Protein AF-A0A1C5JGI3-F1 (afdb_monomer_lite)

Structure (mmCIF, N/CA/C/O backbone):
data_AF-A0A1C5JGI3-F1
#
_entry.id   AF-A0A1C5JGI3-F1
#
loop_
_atom_site.group_PDB
_atom_site.id
_atom_site.type_symbol
_atom_site.label_atom_id
_atom_site.label_alt_id
_atom_site.label_comp_id
_atom_site.label_asym_id
_atom_site.label_entity_id
_atom_site.label_seq_id
_atom_site.pdbx_PDB_ins_code
_atom_site.Cartn_x
_atom_site.Cartn_y
_atom_site.Cartn_z
_atom_site.occupancy
_atom_site.B_iso_or_equiv
_atom_site.auth_seq_id
_atom_site.auth_comp_id
_atom_site.auth_asym_id
_atom_site.auth_atom_id
_atom_site.pdbx_PDB_model_num
ATOM 1 N N . MET A 1 1 ? -14.699 -0.995 5.619 1.00 83.44 1 MET A N 1
ATOM 2 C CA . MET A 1 1 ? -14.899 -1.499 4.239 1.00 83.44 1 MET A CA 1
ATOM 3 C C . MET A 1 1 ? -13.596 -1.233 3.536 1.00 83.44 1 MET A C 1
ATOM 5 O O . MET A 1 1 ? -13.198 -0.077 3.515 1.00 83.44 1 MET A O 1
ATOM 9 N N . ILE A 1 2 ? -12.939 -2.274 3.035 1.00 94.38 2 ILE A N 1
ATOM 10 C CA . ILE A 1 2 ? -11.635 -2.121 2.393 1.00 94.38 2 ILE A CA 1
ATOM 11 C C . ILE A 1 2 ? -11.841 -1.561 0.982 1.00 94.38 2 ILE A C 1
ATOM 13 O O . ILE A 1 2 ? -12.591 -2.129 0.187 1.00 94.38 2 ILE A O 1
ATOM 17 N N . GLU A 1 3 ? -11.186 -0.445 0.684 1.00 96.19 3 GLU A N 1
ATOM 18 C CA . GLU A 1 3 ? -11.075 0.119 -0.659 1.00 96.19 3 GLU A CA 1
ATOM 19 C C . GLU A 1 3 ? -9.851 -0.489 -1.351 1.00 96.19 3 GLU A C 1
ATOM 21 O O . GLU A 1 3 ? -8.796 -0.637 -0.741 1.00 96.19 3 GLU A O 1
ATOM 26 N N . THR A 1 4 ? -9.981 -0.865 -2.624 1.00 97.62 4 THR A N 1
ATOM 27 C CA . THR A 1 4 ? -8.857 -1.374 -3.424 1.00 97.62 4 THR A CA 1
ATOM 28 C C . THR A 1 4 ? -8.612 -0.458 -4.612 1.00 97.62 4 THR A C 1
ATOM 30 O O . THR A 1 4 ? -9.524 -0.212 -5.402 1.00 97.62 4 THR A O 1
ATOM 33 N N . LEU A 1 5 ? -7.377 0.020 -4.745 1.00 97.44 5 LEU A N 1
ATOM 34 C CA . LEU A 1 5 ? -6.912 0.829 -5.866 1.00 97.44 5 LEU A CA 1
ATOM 35 C C . LEU A 1 5 ? -5.904 0.022 -6.681 1.00 97.44 5 LEU A C 1
ATOM 37 O O . LEU A 1 5 ? -4.899 -0.450 -6.151 1.00 97.44 5 LEU A O 1
ATOM 41 N N . THR A 1 6 ? -6.167 -0.127 -7.975 1.00 96.81 6 THR A N 1
ATOM 42 C CA . THR A 1 6 ? -5.283 -0.838 -8.904 1.00 96.81 6 THR A CA 1
ATOM 43 C C . THR A 1 6 ? -4.555 0.166 -9.786 1.00 96.81 6 THR A C 1
ATOM 45 O O . THR A 1 6 ? -5.189 1.013 -10.416 1.00 96.81 6 THR A O 1
ATOM 48 N N . TYR A 1 7 ? -3.233 0.042 -9.834 1.00 94.56 7 TYR A N 1
ATOM 49 C CA . TYR A 1 7 ? -2.340 0.829 -10.681 1.00 94.56 7 TYR A CA 1
ATOM 50 C C . TYR A 1 7 ? -1.750 -0.059 -11.784 1.00 94.56 7 TYR A C 1
ATOM 52 O O . TYR A 1 7 ? -2.229 -1.177 -11.992 1.00 94.56 7 TYR A O 1
ATOM 60 N N . ALA A 1 8 ? -0.750 0.425 -12.528 1.00 91.31 8 ALA A N 1
ATOM 61 C CA . ALA A 1 8 ? -0.197 -0.355 -13.632 1.00 91.31 8 ALA A CA 1
ATOM 62 C C . ALA A 1 8 ? 0.525 -1.615 -13.132 1.00 91.31 8 ALA A C 1
ATOM 64 O O . ALA A 1 8 ? 0.334 -2.693 -13.693 1.00 91.31 8 ALA A O 1
ATOM 65 N N . SER A 1 9 ? 1.321 -1.487 -12.068 1.00 91.69 9 SER A N 1
ATOM 66 C CA . SER A 1 9 ? 2.095 -2.587 -11.486 1.00 91.69 9 SER A CA 1
ATOM 67 C C . SER A 1 9 ? 1.882 -2.758 -9.977 1.00 91.69 9 SER A C 1
ATOM 69 O O . SER A 1 9 ? 2.293 -3.770 -9.412 1.00 91.69 9 SER A O 1
ATOM 71 N N . HIS A 1 10 ? 1.209 -1.808 -9.323 1.00 95.38 10 HIS A N 1
ATOM 72 C CA . HIS A 1 10 ? 0.931 -1.834 -7.885 1.00 95.38 10 HIS A CA 1
ATOM 73 C C . HIS A 1 10 ? -0.555 -2.050 -7.572 1.00 95.38 10 HIS A C 1
ATOM 75 O O . HIS A 1 10 ? -1.446 -1.803 -8.390 1.00 95.38 10 HIS A O 1
ATOM 81 N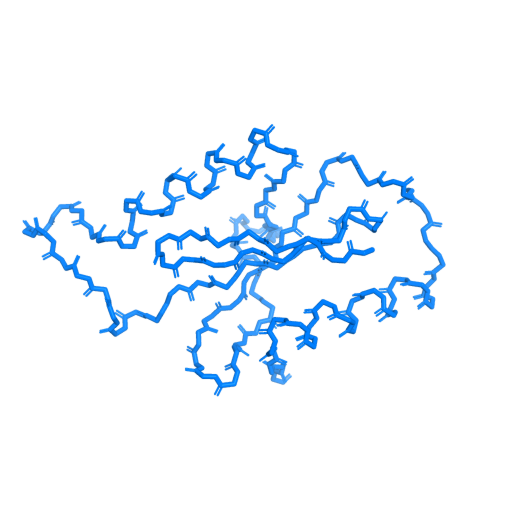 N . THR A 1 11 ? -0.856 -2.487 -6.351 1.00 97.50 11 THR A N 1
ATOM 82 C CA . THR A 1 11 ? -2.234 -2.526 -5.835 1.00 97.50 11 THR A CA 1
ATOM 83 C C . THR A 1 11 ? -2.254 -2.095 -4.378 1.00 97.50 11 THR A C 1
ATOM 85 O O . THR A 1 11 ? -1.530 -2.660 -3.565 1.00 97.50 11 THR A O 1
ATOM 88 N N . ALA A 1 12 ? -3.077 -1.102 -4.049 1.00 98.06 12 ALA A N 1
ATOM 89 C CA . ALA A 1 12 ? -3.264 -0.634 -2.683 1.00 98.06 12 ALA A CA 1
ATOM 90 C C . ALA A 1 12 ? -4.585 -1.157 -2.111 1.00 98.06 12 ALA A C 1
ATOM 92 O O . ALA A 1 12 ? -5.619 -1.089 -2.778 1.00 98.06 12 ALA A O 1
ATOM 93 N N . HIS A 1 13 ? -4.555 -1.627 -0.868 1.00 97.94 13 HIS A N 1
ATOM 94 C CA . HIS A 1 13 ? -5.726 -2.002 -0.082 1.00 97.94 13 HIS A CA 1
ATOM 95 C C . HIS A 1 13 ? -5.782 -1.107 1.147 1.00 97.94 13 HIS A C 1
ATOM 97 O O . HIS A 1 13 ? -4.843 -1.075 1.936 1.00 97.94 13 HIS A O 1
ATOM 103 N N . LEU A 1 14 ? -6.861 -0.351 1.288 1.00 97.44 14 LEU A N 1
ATOM 104 C CA . LEU A 1 14 ? -6.982 0.721 2.263 1.00 97.44 14 LEU A CA 1
ATOM 105 C C . LEU A 1 14 ? -8.165 0.419 3.172 1.00 97.44 14 LEU A C 1
ATOM 107 O O . LEU A 1 14 ? -9.252 0.125 2.674 1.00 97.44 14 LEU A O 1
ATOM 111 N N . ASP A 1 15 ? -7.991 0.535 4.483 1.00 95.56 15 ASP A N 1
ATOM 112 C CA . ASP A 1 15 ? -9.104 0.576 5.423 1.00 95.56 15 ASP A CA 1
ATOM 113 C C . ASP A 1 15 ? -9.266 1.993 5.991 1.00 95.56 15 ASP A C 1
ATOM 115 O O . ASP A 1 15 ? -8.650 2.343 6.999 1.00 95.56 15 ASP A O 1
ATOM 119 N N . PRO A 1 16 ? -10.137 2.832 5.396 1.00 93.62 16 PRO A N 1
ATOM 120 C CA . PRO A 1 16 ? -10.384 4.179 5.903 1.00 93.62 16 PRO A CA 1
ATOM 121 C C . PRO A 1 16 ? -10.927 4.203 7.333 1.00 93.62 16 PRO A C 1
ATOM 123 O O . PRO A 1 16 ? -10.874 5.248 7.981 1.00 93.62 16 PRO A O 1
ATOM 126 N N . MET A 1 17 ? -11.483 3.088 7.828 1.00 91.38 17 MET A N 1
ATOM 127 C CA . MET A 1 17 ? -12.005 3.031 9.188 1.00 91.38 17 MET A CA 1
ATOM 128 C C . MET A 1 17 ? -10.882 3.196 10.201 1.00 91.38 17 MET A C 1
ATOM 130 O O . MET A 1 17 ? -10.942 4.120 11.008 1.00 91.38 17 MET A O 1
ATOM 134 N N . THR A 1 18 ? -9.879 2.324 10.139 1.00 91.81 18 THR A N 1
ATOM 135 C CA . THR A 1 18 ? -8.750 2.313 11.077 1.00 91.81 18 THR A CA 1
ATOM 136 C C . THR A 1 18 ? -7.597 3.211 10.645 1.00 91.81 18 THR A C 1
ATOM 138 O O . THR A 1 18 ? -6.835 3.659 11.494 1.00 91.81 18 THR A O 1
ATOM 141 N N . GLY A 1 19 ? -7.497 3.523 9.349 1.00 93.31 19 GLY A N 1
ATOM 142 C CA . GLY A 1 19 ? -6.356 4.237 8.778 1.00 93.31 19 GLY A CA 1
ATOM 143 C C . GLY A 1 19 ? -5.194 3.321 8.409 1.00 93.31 19 GLY A C 1
ATOM 144 O O . GLY A 1 19 ? -4.165 3.826 7.976 1.00 93.31 19 GLY A O 1
ATOM 145 N N . GLU A 1 20 ? -5.353 2.007 8.542 1.00 95.06 20 GLU A N 1
ATOM 146 C CA . GLU A 1 20 ? -4.369 1.027 8.095 1.00 95.06 20 GLU A CA 1
ATOM 147 C C . GLU A 1 20 ? -4.518 0.755 6.597 1.00 95.06 20 GLU A C 1
ATOM 149 O O . GLU A 1 20 ? -5.619 0.769 6.035 1.00 95.06 20 GLU A O 1
ATOM 154 N N . GLY A 1 21 ? -3.403 0.485 5.931 1.00 97.06 21 GLY A N 1
ATOM 155 C CA . GLY A 1 21 ? -3.408 0.086 4.535 1.00 97.06 21 GLY A CA 1
ATOM 156 C C . GLY A 1 21 ? -2.179 -0.723 4.157 1.00 97.06 21 GLY A C 1
ATOM 157 O O . GLY A 1 21 ? -1.193 -0.794 4.885 1.00 97.06 21 GLY A O 1
ATOM 158 N N . LEU A 1 22 ? -2.252 -1.342 2.987 1.00 98.12 22 LEU A N 1
ATOM 159 C CA . LEU A 1 22 ? -1.201 -2.168 2.414 1.00 98.12 22 LEU A CA 1
ATOM 160 C C . LEU A 1 22 ? -0.978 -1.760 0.963 1.00 98.12 22 LEU A C 1
ATOM 162 O O . LEU A 1 22 ? -1.940 -1.531 0.226 1.00 98.12 22 LEU A O 1
ATOM 166 N N . LEU A 1 23 ? 0.280 -1.725 0.536 1.00 98.25 23 LEU A N 1
ATOM 167 C CA . LEU A 1 23 ? 0.650 -1.585 -0.867 1.00 98.25 23 LEU A CA 1
ATOM 168 C C . LEU A 1 23 ? 1.397 -2.835 -1.320 1.00 98.25 23 LEU A C 1
ATOM 170 O O . LEU A 1 23 ? 2.491 -3.132 -0.843 1.00 98.25 23 LEU A O 1
ATOM 174 N N . VAL A 1 24 ? 0.799 -3.550 -2.266 1.00 97.69 24 VAL A N 1
ATOM 175 C CA . VAL A 1 24 ? 1.431 -4.666 -2.963 1.00 97.69 24 VAL A CA 1
ATOM 176 C C . VAL A 1 24 ? 2.324 -4.096 -4.059 1.00 97.69 24 VAL A C 1
ATOM 178 O O . VAL A 1 24 ? 1.839 -3.446 -4.992 1.00 97.69 24 VAL A O 1
ATOM 181 N N . LEU A 1 25 ? 3.624 -4.344 -3.930 1.00 96.06 25 LEU A N 1
ATOM 182 C CA . LEU A 1 25 ? 4.636 -3.967 -4.908 1.00 96.06 25 LEU A CA 1
ATOM 183 C C . LEU A 1 25 ? 4.668 -4.984 -6.057 1.00 96.06 25 LEU A C 1
ATOM 185 O O . LEU A 1 25 ? 4.316 -6.151 -5.866 1.00 96.06 25 LEU A O 1
ATOM 189 N N . PRO A 1 26 ? 5.098 -4.596 -7.261 1.00 93.62 26 PRO A N 1
ATOM 190 C CA . PRO A 1 26 ? 5.316 -5.558 -8.326 1.00 93.62 26 PRO A CA 1
ATOM 191 C C . PRO A 1 26 ? 6.467 -6.512 -8.001 1.00 93.62 26 PRO A C 1
ATOM 193 O O . PRO A 1 26 ? 7.334 -6.236 -7.168 1.00 93.62 26 PRO A O 1
ATOM 196 N N . ARG A 1 27 ? 6.511 -7.654 -8.694 1.00 89.44 27 ARG A N 1
ATOM 197 C CA . ARG A 1 27 ? 7.670 -8.545 -8.607 1.00 89.44 27 ARG A CA 1
ATOM 198 C C . ARG A 1 27 ? 8.829 -7.911 -9.355 1.00 89.44 27 ARG A C 1
ATOM 200 O O . ARG A 1 27 ? 8.682 -7.547 -10.514 1.00 89.44 27 ARG A O 1
ATOM 207 N N . VAL A 1 28 ? 10.008 -7.886 -8.742 1.00 82.38 28 VAL A N 1
ATOM 208 C CA . VAL A 1 28 ? 11.230 -7.368 -9.386 1.00 82.38 28 VAL A CA 1
ATOM 209 C C . VAL A 1 28 ? 11.518 -8.070 -10.721 1.00 82.38 28 VAL A C 1
ATOM 211 O O . VAL A 1 28 ? 11.985 -7.437 -11.658 1.00 82.38 28 VAL A O 1
ATOM 214 N N . ALA A 1 29 ? 11.194 -9.362 -10.831 1.00 83.38 29 ALA A N 1
ATOM 215 C CA . ALA A 1 29 ? 11.393 -10.143 -12.053 1.00 83.38 29 ALA A CA 1
ATOM 216 C C . ALA A 1 29 ? 10.547 -9.672 -13.252 1.00 83.38 29 ALA A C 1
ATOM 218 O O . ALA A 1 29 ? 10.905 -9.977 -14.387 1.00 83.38 29 ALA A O 1
ATOM 219 N N . ASP A 1 30 ? 9.456 -8.945 -13.000 1.00 84.31 30 ASP A N 1
ATOM 220 C CA . ASP A 1 30 ? 8.545 -8.447 -14.033 1.00 84.31 30 ASP A CA 1
ATOM 221 C C . ASP A 1 30 ? 8.896 -7.009 -14.468 1.00 84.31 30 ASP A C 1
ATOM 223 O O . ASP A 1 30 ? 8.203 -6.437 -15.311 1.00 84.31 30 ASP A O 1
ATOM 227 N N . ASP A 1 31 ? 9.962 -6.413 -13.909 1.00 83.88 31 ASP A N 1
ATOM 228 C CA . ASP A 1 31 ? 10.336 -5.035 -14.226 1.00 83.88 31 ASP A CA 1
ATOM 229 C C . ASP A 1 31 ? 10.908 -4.919 -15.639 1.00 83.88 31 ASP A C 1
ATOM 231 O O . ASP A 1 31 ? 11.755 -5.705 -16.073 1.00 83.88 31 ASP A O 1
ATOM 235 N N . ILE A 1 32 ? 10.454 -3.896 -16.356 1.00 81.75 32 ILE A N 1
ATOM 236 C CA . ILE A 1 32 ? 10.898 -3.600 -17.713 1.00 81.75 32 ILE A CA 1
ATOM 237 C C . ILE A 1 32 ? 11.792 -2.368 -17.652 1.00 81.75 32 ILE A C 1
ATOM 239 O O . ILE A 1 32 ? 11.330 -1.259 -17.377 1.00 81.75 32 ILE A O 1
ATOM 243 N N . ASP A 1 33 ? 13.072 -2.565 -17.958 1.00 81.50 33 ASP A N 1
ATOM 244 C CA . ASP A 1 33 ? 14.038 -1.480 -18.088 1.00 81.50 33 ASP A CA 1
ATOM 245 C C . ASP A 1 33 ? 13.902 -0.796 -19.462 1.00 81.50 33 ASP A C 1
ATOM 247 O O . ASP A 1 33 ? 14.084 -1.419 -20.512 1.00 81.50 33 ASP A O 1
ATOM 251 N N . LEU A 1 34 ? 13.593 0.504 -19.460 1.00 75.62 34 LEU A N 1
ATOM 252 C CA . LEU A 1 34 ? 13.440 1.329 -20.662 1.00 75.62 34 LEU A CA 1
ATOM 253 C C . LEU A 1 34 ? 14.740 2.068 -21.020 1.00 75.62 34 LEU A C 1
ATOM 255 O O . LEU A 1 34 ? 14.730 3.253 -21.353 1.00 75.62 34 LEU A O 1
ATOM 259 N N . GLY A 1 35 ? 15.873 1.365 -20.983 1.00 69.62 35 GLY A N 1
ATOM 260 C CA . GLY A 1 35 ? 17.157 1.889 -21.459 1.00 69.62 35 GLY A CA 1
ATOM 261 C C . GLY A 1 35 ? 18.047 2.512 -20.380 1.00 69.62 35 GLY A C 1
ATOM 262 O O . GLY A 1 35 ? 18.822 3.418 -20.684 1.00 69.62 35 GLY A O 1
ATOM 263 N N . GLY A 1 36 ? 17.968 2.022 -19.142 1.00 65.44 36 GLY A N 1
ATOM 264 C CA . GLY A 1 36 ? 18.973 2.212 -18.095 1.00 65.44 36 GLY A CA 1
ATOM 265 C C . GLY A 1 36 ? 18.808 3.454 -17.218 1.00 65.44 36 GLY A C 1
ATOM 266 O O . GLY A 1 36 ? 19.673 3.707 -16.382 1.00 65.44 36 GLY A O 1
ATOM 267 N N . MET A 1 37 ? 17.741 4.243 -17.395 1.00 67.88 37 MET A N 1
ATOM 268 C CA . MET A 1 37 ? 17.483 5.441 -16.574 1.00 67.88 37 MET A CA 1
ATOM 269 C C . MET A 1 37 ? 16.158 5.406 -15.806 1.00 67.88 37 MET A C 1
ATOM 271 O O . MET A 1 37 ? 16.076 6.018 -14.746 1.00 67.88 37 MET A O 1
ATOM 275 N N . VAL A 1 38 ? 15.130 4.717 -16.312 1.00 77.19 38 VAL A N 1
ATOM 276 C CA . VAL A 1 38 ? 13.812 4.603 -15.666 1.00 77.19 38 VAL A CA 1
ATOM 277 C C . VAL A 1 38 ? 13.222 3.235 -16.002 1.00 77.19 38 VAL A C 1
ATOM 279 O O . VAL A 1 38 ? 13.167 2.862 -17.175 1.00 77.19 38 VAL A O 1
ATOM 282 N N . SER A 1 39 ? 12.775 2.502 -14.984 1.00 86.75 39 SER A N 1
ATOM 283 C CA . SER A 1 39 ? 12.024 1.259 -15.161 1.00 86.75 39 SER A CA 1
ATOM 284 C C . SER A 1 39 ? 10.516 1.508 -15.104 1.00 86.75 39 SER A C 1
ATOM 286 O O . SER A 1 39 ? 10.064 2.543 -14.602 1.00 86.75 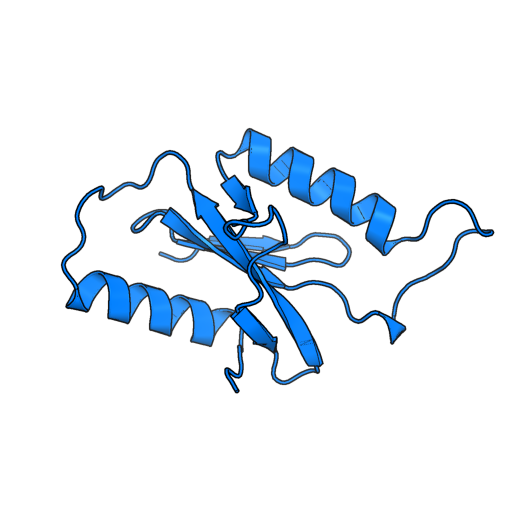39 SER A O 1
ATOM 288 N N . LEU A 1 40 ? 9.722 0.571 -15.628 1.00 85.50 40 LEU A N 1
ATOM 289 C CA . LEU A 1 40 ? 8.260 0.651 -15.556 1.00 85.50 40 LEU A CA 1
ATOM 290 C C . LEU A 1 40 ? 7.786 0.782 -14.104 1.00 85.50 40 LEU A C 1
ATOM 292 O O . LEU A 1 40 ? 6.915 1.605 -13.819 1.00 85.50 40 LEU A O 1
ATOM 296 N N . HIS A 1 41 ? 8.382 0.016 -13.189 1.00 89.19 41 HIS A N 1
ATOM 297 C CA . HIS A 1 41 ? 8.013 0.073 -11.778 1.00 89.19 41 HIS A CA 1
ATOM 298 C C . HIS A 1 41 ? 8.361 1.412 -11.136 1.00 89.19 41 HIS A C 1
ATOM 300 O O . HIS A 1 41 ? 7.554 1.927 -10.369 1.00 89.19 41 HIS A O 1
ATOM 306 N N . ALA A 1 42 ? 9.507 2.009 -11.478 1.00 87.12 42 ALA A N 1
ATOM 307 C CA . ALA A 1 42 ? 9.876 3.329 -10.971 1.00 87.12 42 ALA A CA 1
ATOM 308 C C . ALA A 1 42 ? 8.893 4.417 -11.444 1.00 87.12 42 ALA A C 1
ATOM 310 O O . ALA A 1 42 ? 8.468 5.259 -10.656 1.00 87.12 42 ALA A O 1
ATOM 311 N N . ALA A 1 43 ? 8.477 4.370 -12.713 1.00 87.19 43 ALA A N 1
ATOM 312 C CA . ALA A 1 43 ? 7.501 5.318 -13.246 1.00 87.19 43 ALA A CA 1
ATOM 313 C C . ALA A 1 43 ? 6.105 5.151 -12.613 1.00 87.19 43 ALA A C 1
ATOM 315 O O . ALA A 1 43 ? 5.442 6.147 -12.316 1.00 87.19 43 ALA A O 1
ATOM 316 N N . ASP A 1 44 ? 5.650 3.909 -12.397 1.00 92.69 44 ASP A N 1
ATOM 317 C CA . ASP A 1 44 ? 4.370 3.649 -11.723 1.00 92.69 44 ASP A CA 1
ATOM 318 C C . ASP A 1 44 ? 4.435 4.029 -10.237 1.00 92.69 44 ASP A C 1
ATOM 320 O O . ASP A 1 44 ? 3.474 4.580 -9.711 1.00 92.69 44 ASP A O 1
ATOM 324 N N . TRP A 1 45 ? 5.576 3.825 -9.570 1.00 94.31 45 TRP A N 1
ATOM 325 C CA . TRP A 1 45 ? 5.783 4.211 -8.172 1.00 94.31 45 TRP A CA 1
ATOM 326 C C . TRP A 1 45 ? 5.533 5.704 -7.935 1.00 94.31 45 TRP A C 1
ATOM 328 O O . TRP A 1 45 ? 4.733 6.065 -7.070 1.00 94.31 45 TRP A O 1
ATOM 338 N N . ASP A 1 46 ? 6.140 6.578 -8.743 1.00 93.44 46 ASP A N 1
ATOM 339 C CA . ASP A 1 46 ? 5.943 8.029 -8.624 1.00 93.44 46 ASP A CA 1
ATOM 340 C C . ASP A 1 46 ? 4.462 8.415 -8.771 1.00 93.44 46 ASP A C 1
ATOM 342 O O . ASP A 1 46 ? 3.942 9.277 -8.049 1.00 93.44 46 ASP A O 1
ATOM 346 N N . HIS A 1 47 ? 3.753 7.749 -9.687 1.00 94.25 47 HIS A N 1
ATOM 347 C CA . HIS A 1 47 ? 2.323 7.951 -9.878 1.00 94.25 47 HIS A CA 1
ATOM 348 C C . HIS A 1 47 ? 1.506 7.479 -8.667 1.00 94.25 47 HIS A C 1
ATOM 350 O O . HIS A 1 47 ? 0.667 8.238 -8.169 1.00 94.25 47 HIS A O 1
ATOM 356 N N . VAL A 1 48 ? 1.771 6.263 -8.181 1.00 97.00 48 VAL A N 1
ATOM 357 C CA . VAL A 1 48 ? 1.106 5.631 -7.032 1.00 97.00 48 VAL A CA 1
ATOM 358 C C . VAL A 1 48 ? 1.258 6.494 -5.785 1.00 97.00 48 VAL A C 1
ATOM 360 O O . VAL A 1 48 ? 0.257 6.875 -5.179 1.00 97.00 48 VAL A O 1
ATOM 363 N N . ILE A 1 49 ? 2.488 6.867 -5.424 1.00 96.88 49 ILE A N 1
ATOM 364 C CA . ILE A 1 49 ? 2.761 7.667 -4.224 1.00 96.88 49 ILE A CA 1
ATOM 365 C C . ILE A 1 49 ? 2.143 9.058 -4.340 1.00 96.88 49 ILE A C 1
ATOM 367 O O . ILE A 1 49 ? 1.521 9.548 -3.393 1.00 96.88 49 ILE A O 1
ATOM 371 N N . GLY A 1 50 ? 2.241 9.683 -5.516 1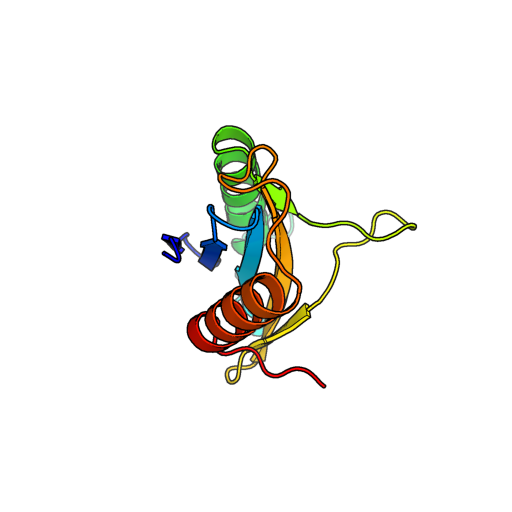.00 97.00 50 GLY A N 1
ATOM 372 C CA . GLY A 1 50 ? 1.596 10.965 -5.770 1.00 97.00 50 GLY A CA 1
ATOM 373 C C . GLY A 1 50 ? 0.073 10.900 -5.619 1.00 97.00 50 GLY A C 1
ATOM 374 O O . GLY A 1 50 ? -0.532 11.831 -5.081 1.00 97.00 50 GLY A O 1
ATOM 375 N N . ASP A 1 51 ? -0.563 9.822 -6.082 1.00 97.62 51 ASP A N 1
ATOM 376 C CA . ASP A 1 51 ? -2.011 9.641 -5.977 1.00 97.62 51 ASP A CA 1
ATOM 377 C C . ASP A 1 51 ? -2.480 9.317 -4.559 1.00 97.62 51 ASP A C 1
ATOM 379 O O . ASP A 1 51 ? -3.383 9.986 -4.050 1.00 97.62 51 ASP A O 1
ATOM 383 N N . LEU A 1 52 ? -1.824 8.368 -3.887 1.00 97.44 52 LEU A N 1
ATOM 384 C CA . LEU A 1 52 ? -2.094 8.034 -2.488 1.00 97.44 52 LEU A CA 1
ATOM 385 C C . LEU A 1 52 ? -1.945 9.268 -1.593 1.00 97.44 52 LEU A C 1
ATOM 387 O O . LEU A 1 52 ? -2.852 9.576 -0.817 1.00 97.44 52 LEU A O 1
ATOM 391 N N . SER A 1 53 ? -0.880 10.053 -1.783 1.00 97.06 53 SER A N 1
ATOM 392 C CA . SER A 1 53 ? -0.658 11.284 -1.020 1.00 97.06 53 SER A CA 1
ATOM 393 C C . SER A 1 53 ? -1.794 12.291 -1.210 1.00 97.06 53 SER A C 1
ATOM 395 O O . SER A 1 53 ? -2.323 12.819 -0.227 1.00 97.06 53 SER A O 1
ATOM 397 N N . ARG A 1 54 ? -2.270 12.511 -2.446 1.00 96.88 54 ARG A N 1
ATOM 398 C CA . ARG A 1 54 ? -3.448 13.370 -2.697 1.00 96.88 54 ARG A CA 1
ATOM 399 C C . ARG A 1 54 ? -4.716 12.854 -2.015 1.00 96.88 54 ARG A C 1
ATOM 401 O O . ARG A 1 54 ? -5.552 13.662 -1.620 1.00 96.88 54 ARG A O 1
ATOM 40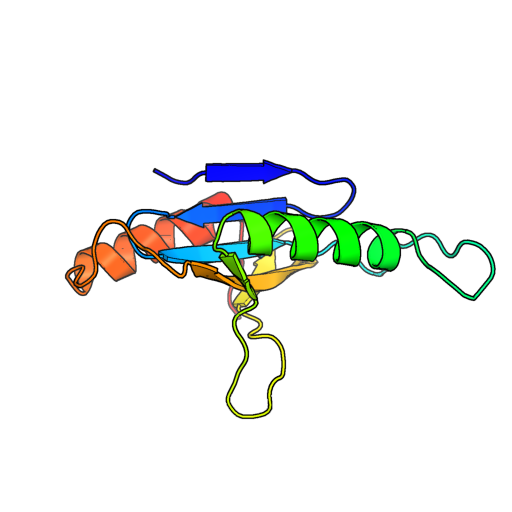8 N N . ARG A 1 55 ? -4.844 11.537 -1.850 1.00 96.06 55 ARG A N 1
ATOM 409 C CA . ARG A 1 55 ? -5.962 10.873 -1.158 1.00 96.06 55 ARG A CA 1
ATOM 410 C C . ARG A 1 55 ? -5.799 10.806 0.361 1.00 96.06 55 ARG A C 1
ATOM 412 O O . ARG A 1 55 ? -6.693 10.310 1.035 1.00 96.06 55 ARG A O 1
ATOM 419 N N . GLY A 1 56 ? -4.692 11.306 0.910 1.00 96.94 56 GLY A N 1
ATOM 420 C CA . GLY A 1 56 ? -4.460 11.301 2.354 1.00 96.94 56 GLY A CA 1
ATOM 421 C C . GLY A 1 56 ? -3.717 10.078 2.886 1.00 96.94 56 GLY A C 1
ATOM 422 O O . GLY A 1 56 ? -3.664 9.928 4.102 1.00 96.94 56 GLY A O 1
ATOM 423 N N . TRP A 1 57 ? -3.133 9.260 2.015 1.00 97.81 57 TRP A N 1
ATOM 424 C CA . TRP A 1 57 ? -2.401 8.039 2.348 1.00 97.81 57 TRP A CA 1
ATOM 425 C C . TRP A 1 57 ? -0.919 8.179 2.031 1.00 97.81 57 TRP A C 1
ATOM 427 O O . TRP A 1 57 ? -0.542 8.888 1.100 1.00 97.81 57 TRP A O 1
ATOM 437 N N . GLN A 1 58 ? -0.074 7.491 2.783 1.00 97.00 58 GLN A N 1
ATOM 438 C CA . GLN A 1 58 ? 1.363 7.479 2.536 1.00 97.00 58 GLN A CA 1
ATOM 439 C C . GLN A 1 58 ? 1.994 6.181 3.043 1.00 97.00 58 GLN A C 1
ATOM 441 O O . GLN A 1 58 ? 1.386 5.517 3.887 1.00 97.00 58 GLN A O 1
ATOM 446 N N . PRO A 1 59 ? 3.180 5.807 2.535 1.00 97.56 59 PRO A N 1
ATOM 447 C CA . PRO A 1 59 ? 3.922 4.682 3.076 1.00 97.56 59 PRO A CA 1
ATOM 448 C C . PRO A 1 59 ? 4.241 4.874 4.553 1.00 97.56 59 PRO A C 1
ATOM 450 O O . PRO A 1 59 ? 4.525 5.987 5.002 1.00 97.56 59 PRO A O 1
ATOM 453 N N . SER A 1 60 ? 4.163 3.775 5.292 1.00 96.62 60 SER A N 1
ATOM 454 C CA . SER A 1 60 ? 4.673 3.705 6.653 1.00 96.62 60 SER A CA 1
ATOM 455 C C . SER A 1 60 ? 6.187 3.556 6.600 1.00 96.62 60 SER A C 1
ATOM 457 O O . SER A 1 60 ? 6.703 2.729 5.847 1.00 96.62 60 SER A O 1
ATOM 459 N N . GLU A 1 61 ? 6.872 4.349 7.410 1.00 96.44 61 GLU A N 1
ATOM 460 C CA . GLU A 1 61 ? 8.324 4.338 7.564 1.00 96.44 61 GLU A CA 1
ATOM 461 C C . GLU A 1 61 ? 8.661 3.905 8.997 1.00 96.44 61 GLU A C 1
ATOM 463 O O . GLU A 1 61 ? 7.896 4.190 9.926 1.00 96.44 61 GLU A O 1
ATOM 468 N N . ASP A 1 62 ? 9.753 3.166 9.168 1.00 94.75 62 ASP A N 1
ATOM 469 C CA . ASP A 1 62 ? 10.303 2.843 10.481 1.00 94.75 62 ASP A CA 1
ATOM 470 C C . ASP A 1 62 ? 11.139 4.007 11.047 1.00 94.75 62 ASP A C 1
ATOM 472 O O . ASP A 1 62 ? 11.171 5.111 10.496 1.00 94.75 62 ASP A O 1
ATOM 476 N N . ASP A 1 63 ? 11.800 3.781 12.184 1.00 95.12 63 ASP A N 1
ATOM 477 C CA . ASP A 1 63 ? 12.589 4.815 12.864 1.00 95.12 63 ASP A CA 1
ATOM 478 C C . ASP A 1 63 ? 13.817 5.281 12.052 1.00 95.12 63 ASP A C 1
ATOM 480 O O . ASP A 1 63 ? 14.335 6.373 12.308 1.00 95.12 63 ASP A O 1
ATOM 484 N N . ASP A 1 64 ? 14.268 4.486 11.076 1.00 94.75 64 ASP A N 1
ATOM 485 C CA . ASP A 1 64 ? 15.388 4.803 10.185 1.00 94.75 64 ASP A CA 1
ATOM 486 C C . ASP A 1 64 ? 14.920 5.478 8.877 1.00 94.75 64 ASP A C 1
ATOM 488 O O . ASP A 1 64 ? 15.740 5.989 8.107 1.00 94.75 64 ASP A O 1
ATOM 492 N N . GLY A 1 65 ? 13.603 5.561 8.658 1.00 93.00 65 GLY A N 1
ATOM 493 C CA . GLY A 1 65 ? 12.995 6.107 7.444 1.00 93.00 65 GLY A CA 1
ATOM 494 C C . GLY A 1 65 ? 12.853 5.080 6.319 1.00 93.00 65 GLY A C 1
ATOM 495 O O . GLY A 1 65 ? 12.504 5.453 5.196 1.00 93.00 65 GLY A O 1
ATOM 496 N N . ASP A 1 66 ? 13.124 3.804 6.597 1.00 95.12 66 ASP A N 1
ATOM 497 C CA . ASP A 1 66 ? 12.922 2.724 5.642 1.00 95.12 66 ASP A CA 1
ATOM 498 C C . ASP A 1 66 ? 11.448 2.308 5.616 1.00 95.12 66 ASP A C 1
ATOM 500 O O . ASP A 1 66 ? 10.712 2.413 6.598 1.00 95.12 66 ASP A O 1
ATOM 504 N N . LEU A 1 67 ? 10.986 1.832 4.459 1.00 96.31 67 LEU A N 1
ATOM 505 C CA . LEU A 1 67 ? 9.599 1.406 4.297 1.00 96.31 67 LEU A CA 1
ATOM 506 C C . LEU A 1 67 ? 9.297 0.196 5.184 1.00 96.31 67 LEU A C 1
ATOM 508 O O . LEU A 1 67 ? 9.993 -0.817 5.137 1.00 96.31 67 LEU A O 1
ATOM 512 N N . VAL A 1 68 ? 8.191 0.254 5.924 1.00 96.50 68 VAL A N 1
ATOM 513 C CA . VAL A 1 68 ? 7.763 -0.858 6.776 1.00 96.50 68 VAL A CA 1
ATOM 514 C C . VAL A 1 68 ? 7.279 -2.015 5.904 1.00 96.50 68 VAL A C 1
ATOM 516 O O . VAL A 1 68 ? 6.194 -1.970 5.315 1.00 96.50 68 VAL A O 1
ATOM 519 N N . HIS A 1 69 ? 8.072 -3.083 5.850 1.00 95.69 69 HIS A N 1
ATOM 520 C CA . HIS A 1 69 ? 7.721 -4.328 5.175 1.00 95.69 69 HIS A CA 1
ATOM 521 C C . HIS A 1 69 ? 6.791 -5.182 6.044 1.00 95.69 69 HIS A C 1
ATOM 523 O O . HIS A 1 69 ? 7.118 -5.530 7.174 1.00 95.69 69 HIS A O 1
ATOM 529 N N . ILE A 1 70 ? 5.633 -5.549 5.493 1.00 96.06 70 ILE A N 1
ATOM 530 C CA . ILE A 1 70 ? 4.606 -6.338 6.195 1.00 96.06 70 ILE A CA 1
ATOM 531 C C . ILE A 1 70 ? 4.736 -7.830 5.888 1.00 96.06 70 ILE A C 1
ATOM 533 O O . ILE A 1 70 ? 4.398 -8.677 6.713 1.00 96.06 70 ILE A O 1
ATOM 537 N N . GLY A 1 71 ? 5.222 -8.160 4.694 1.00 94.88 71 GLY A N 1
ATOM 538 C CA . GLY A 1 71 ? 5.427 -9.536 4.269 1.00 94.88 71 GLY A CA 1
ATOM 539 C C . GLY A 1 71 ? 5.443 -9.662 2.756 1.00 94.88 71 GLY A C 1
ATOM 540 O O . GLY A 1 71 ? 5.786 -8.727 2.026 1.00 94.88 71 GLY A O 1
ATOM 541 N N . THR A 1 72 ? 5.045 -10.836 2.280 1.00 96.25 72 THR A N 1
ATOM 542 C CA . THR A 1 72 ? 4.925 -11.127 0.852 1.00 96.25 72 THR A CA 1
ATOM 543 C C . THR A 1 72 ? 3.566 -11.731 0.558 1.00 96.25 72 THR A C 1
ATOM 545 O O . THR A 1 72 ? 2.970 -12.402 1.389 1.00 96.25 72 THR A O 1
ATOM 548 N N . THR A 1 73 ? 3.036 -11.485 -0.626 1.00 94.69 73 THR A N 1
ATOM 549 C CA . THR A 1 73 ? 1.846 -12.193 -1.108 1.00 94.69 73 THR A CA 1
ATOM 550 C C . THR A 1 73 ? 2.165 -13.666 -1.385 1.00 94.69 73 THR A C 1
ATOM 552 O O . THR A 1 73 ? 3.318 -14.023 -1.633 1.00 94.69 73 THR A O 1
ATOM 555 N N . ALA A 1 74 ? 1.141 -14.524 -1.440 1.00 89.25 74 ALA A N 1
ATOM 556 C CA . ALA A 1 74 ? 1.293 -15.939 -1.816 1.00 89.25 74 ALA A CA 1
ATOM 557 C C . ALA A 1 74 ? 1.974 -16.147 -3.184 1.00 89.25 74 ALA A C 1
ATOM 559 O O . ALA A 1 74 ? 2.531 -17.209 -3.462 1.00 89.25 74 ALA A O 1
ATOM 560 N N . ASP A 1 75 ? 1.917 -15.132 -4.043 1.00 89.94 75 ASP A N 1
ATOM 561 C CA . ASP A 1 75 ? 2.511 -15.135 -5.366 1.00 89.94 75 ASP A CA 1
ATOM 562 C C . ASP A 1 75 ? 3.899 -14.454 -5.401 1.00 89.94 75 ASP A C 1
ATOM 564 O O . ASP A 1 75 ? 4.490 -14.305 -6.463 1.00 89.94 75 ASP A O 1
ATOM 568 N N . GLY A 1 76 ? 4.465 -14.083 -4.249 1.00 91.56 76 GLY A N 1
ATOM 569 C CA . GLY A 1 76 ? 5.848 -13.611 -4.114 1.00 91.56 76 GLY A CA 1
ATOM 570 C C . GLY A 1 76 ? 6.055 -12.113 -4.348 1.00 91.56 76 GLY A C 1
ATOM 571 O O . GLY A 1 76 ? 7.191 -11.668 -4.499 1.00 91.56 76 GLY A O 1
ATOM 572 N N . ARG A 1 77 ? 4.982 -11.318 -4.396 1.00 95.12 77 ARG A N 1
ATOM 573 C CA . ARG A 1 77 ? 5.064 -9.848 -4.427 1.00 95.12 77 ARG A CA 1
ATOM 574 C C . ARG A 1 77 ? 5.308 -9.277 -3.026 1.00 95.12 77 ARG A C 1
ATOM 576 O O . ARG A 1 77 ? 4.558 -9.661 -2.125 1.00 95.12 77 ARG A O 1
ATOM 583 N N . PRO A 1 78 ? 6.285 -8.375 -2.823 1.00 95.56 78 PRO A N 1
ATOM 584 C CA . PRO A 1 78 ? 6.484 -7.700 -1.542 1.00 95.56 78 PRO A CA 1
ATOM 585 C C . PRO A 1 78 ? 5.290 -6.818 -1.170 1.00 95.56 78 PRO A C 1
ATOM 587 O O . PRO A 1 78 ? 4.630 -6.258 -2.047 1.00 95.56 78 PRO A O 1
ATOM 590 N N . VAL A 1 79 ? 5.038 -6.664 0.128 1.00 97.44 79 VAL A N 1
ATOM 591 C CA . VAL A 1 79 ? 3.970 -5.806 0.651 1.00 97.44 79 VAL A CA 1
ATOM 592 C C . VAL A 1 79 ? 4.530 -4.865 1.706 1.00 97.44 79 VAL A C 1
ATOM 594 O O . VAL A 1 79 ? 5.188 -5.310 2.649 1.00 97.44 79 VAL A O 1
ATOM 597 N N . ILE A 1 80 ? 4.246 -3.573 1.552 1.00 97.62 80 ILE A N 1
ATOM 598 C CA . ILE A 1 80 ? 4.599 -2.535 2.527 1.00 97.62 80 ILE A CA 1
ATOM 599 C C . ILE A 1 80 ? 3.349 -1.973 3.206 1.00 97.62 80 ILE A C 1
ATOM 601 O O . ILE A 1 80 ? 2.243 -2.050 2.662 1.00 97.62 80 ILE A O 1
ATOM 605 N N . GLY A 1 81 ? 3.538 -1.395 4.389 1.00 97.50 81 GLY A N 1
ATOM 606 C CA . GLY A 1 81 ? 2.491 -0.706 5.131 1.00 97.50 81 GLY A CA 1
ATOM 607 C C . GLY A 1 81 ? 2.179 0.668 4.542 1.00 97.50 81 GLY A C 1
ATOM 608 O O . GLY A 1 81 ? 3.060 1.369 4.040 1.00 97.50 81 GLY A O 1
ATOM 609 N N . LEU A 1 82 ? 0.913 1.058 4.627 1.00 97.75 82 LEU A N 1
ATOM 610 C CA . LEU A 1 82 ? 0.439 2.416 4.396 1.00 97.75 82 LEU A CA 1
ATOM 611 C C . LEU A 1 82 ? -0.285 2.904 5.649 1.00 97.75 82 LEU A C 1
ATOM 613 O O . LEU A 1 82 ? -0.951 2.117 6.320 1.00 97.75 82 LEU A O 1
ATOM 617 N N . TYR A 1 83 ? -0.260 4.212 5.884 1.00 95.00 83 TYR A N 1
ATOM 618 C CA . TYR A 1 83 ? -1.111 4.839 6.885 1.00 95.00 83 TYR A CA 1
ATOM 619 C C . TYR A 1 83 ? -1.915 6.008 6.307 1.00 95.00 83 TYR A C 1
ATOM 621 O O . TYR A 1 83 ? -1.447 6.794 5.474 1.00 95.00 83 TYR A O 1
ATOM 629 N N . GLY A 1 84 ? -3.164 6.107 6.749 1.00 94.69 84 GLY A N 1
ATOM 630 C CA . GLY A 1 84 ? -4.107 7.160 6.402 1.00 94.69 84 GLY A CA 1
ATOM 631 C C . GLY A 1 84 ? -4.039 8.308 7.405 1.00 94.69 84 GLY A C 1
ATOM 632 O O . GLY A 1 84 ? -4.111 8.111 8.614 1.00 94.69 84 GLY A O 1
ATOM 633 N N . ARG A 1 85 ? -3.954 9.547 6.915 1.00 91.62 85 ARG A N 1
ATOM 634 C CA . ARG A 1 85 ? -3.838 10.750 7.764 1.00 91.62 85 ARG A CA 1
ATOM 635 C C . ARG A 1 85 ? -5.127 11.126 8.502 1.00 91.62 85 ARG A C 1
ATOM 637 O O . ARG A 1 85 ? -5.085 11.932 9.428 1.00 91.62 85 ARG A O 1
ATOM 644 N N . GLN A 1 86 ? -6.272 10.616 8.053 1.00 89.38 86 GLN A N 1
ATOM 645 C CA . GLN A 1 86 ? -7.598 10.960 8.574 1.00 89.38 86 GLN A CA 1
ATOM 646 C C . GLN A 1 86 ? -8.494 9.712 8.643 1.00 89.38 86 GLN A C 1
ATOM 648 O O . GLN A 1 86 ? -9.408 9.578 7.827 1.00 89.38 86 GLN A O 1
ATOM 653 N N . PRO A 1 87 ? -8.235 8.782 9.580 1.00 88.50 87 PRO A N 1
ATOM 654 C CA . PRO A 1 87 ? -9.108 7.631 9.775 1.00 88.50 87 PRO A CA 1
ATOM 655 C C . PRO A 1 87 ? -10.491 8.062 10.280 1.00 88.50 87 PRO A C 1
ATOM 657 O O . PRO A 1 87 ? -10.629 9.058 10.997 1.00 88.50 87 PRO A O 1
ATOM 660 N N . VAL A 1 88 ? -11.527 7.295 9.930 1.00 87.31 88 VAL A N 1
ATOM 661 C CA . VAL A 1 88 ? -12.907 7.538 10.388 1.00 87.31 88 VAL A CA 1
ATOM 662 C C . VAL A 1 88 ? -13.029 7.309 11.895 1.00 87.31 88 VAL A C 1
ATOM 664 O O . VAL A 1 88 ? -13.736 8.057 12.571 1.00 87.31 88 VAL A O 1
ATOM 667 N N . THR A 1 89 ? -12.345 6.293 12.433 1.00 85.00 89 THR A N 1
ATOM 668 C CA . THR A 1 89 ? -12.213 6.093 13.879 1.00 85.00 89 THR A CA 1
ATOM 669 C C . THR A 1 89 ? -10.789 6.380 14.333 1.00 85.00 89 THR A C 1
ATOM 671 O O . THR A 1 89 ? -9.830 5.818 13.821 1.00 85.00 89 THR A O 1
ATOM 674 N N . SER A 1 90 ? -10.641 7.253 15.326 1.00 75.81 90 SER A N 1
ATOM 675 C CA . SER A 1 90 ? -9.338 7.566 15.923 1.00 75.81 90 SER A CA 1
ATOM 676 C C . SER A 1 90 ? -8.950 6.621 17.063 1.00 75.81 90 SER A C 1
ATOM 678 O O . SER A 1 90 ? -7.808 6.645 17.508 1.00 75.81 90 SER A O 1
ATOM 680 N N . LEU A 1 91 ? -9.896 5.819 17.564 1.00 83.81 91 LEU A N 1
ATOM 681 C CA . LEU A 1 91 ? -9.717 4.933 18.718 1.00 83.81 91 LEU A CA 1
ATOM 682 C C . LEU A 1 91 ? -10.514 3.629 18.526 1.00 83.81 91 LEU A C 1
ATOM 684 O O . LEU A 1 91 ? -11.501 3.404 19.236 1.00 83.81 91 LEU A O 1
ATOM 688 N N . PRO A 1 92 ? -10.150 2.773 17.552 1.00 84.31 92 PRO A N 1
ATOM 689 C CA . PRO A 1 92 ? -10.696 1.421 17.499 1.00 84.31 92 PRO A CA 1
ATOM 690 C C . PRO A 1 92 ? -10.327 0.655 18.779 1.00 84.31 92 PRO A C 1
ATOM 692 O O . PRO A 1 92 ? -9.267 0.876 19.370 1.00 84.31 92 PRO A O 1
ATOM 695 N N . SER A 1 93 ? -11.186 -0.268 19.216 1.00 90.00 93 SER A N 1
ATOM 696 C CA . SER A 1 93 ? -10.766 -1.242 20.226 1.00 90.00 93 SER A CA 1
ATOM 697 C C . SER A 1 93 ? -9.665 -2.146 19.660 1.00 90.00 93 SER A C 1
ATOM 699 O O . SER A 1 93 ? -9.534 -2.294 18.444 1.00 90.00 93 SER A O 1
ATOM 701 N N . VAL A 1 94 ? -8.898 -2.799 20.537 1.00 89.50 94 VAL A N 1
ATOM 702 C CA . VAL A 1 94 ? -7.868 -3.767 20.116 1.00 89.50 94 VAL A CA 1
ATOM 703 C C . VAL A 1 94 ? -8.465 -4.859 19.227 1.00 89.50 94 VAL A C 1
ATOM 705 O O . VAL A 1 94 ? -7.881 -5.197 18.203 1.00 89.50 94 VAL A O 1
ATOM 708 N N . ASP A 1 95 ? -9.652 -5.362 19.572 1.00 91.56 95 ASP A N 1
ATOM 709 C CA . ASP A 1 95 ? -10.327 -6.400 18.788 1.00 91.56 95 ASP A CA 1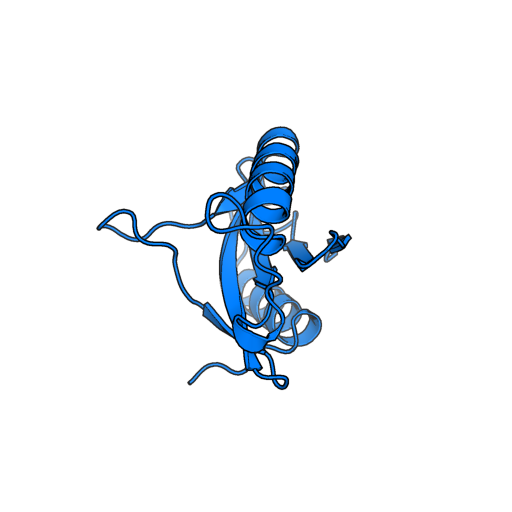
ATOM 710 C C . ASP A 1 95 ? -10.734 -5.897 17.400 1.00 91.56 95 ASP A C 1
ATOM 712 O O . ASP A 1 95 ? -10.558 -6.611 16.416 1.00 91.56 95 ASP A O 1
ATOM 716 N N . GLN A 1 96 ? -11.224 -4.656 17.308 1.00 87.44 96 GLN A N 1
ATOM 717 C CA . GLN A 1 96 ? -11.593 -4.033 16.035 1.00 87.44 96 GLN A CA 1
ATOM 718 C C . GLN A 1 96 ? -10.371 -3.790 15.150 1.00 87.44 96 GLN A C 1
ATOM 720 O O . GLN A 1 96 ? -10.418 -4.071 13.957 1.00 87.44 96 GLN A O 1
ATOM 725 N N . ALA A 1 97 ? -9.274 -3.300 15.731 1.00 88.94 97 ALA A N 1
ATOM 726 C CA . ALA A 1 97 ? -8.019 -3.117 15.012 1.00 88.94 97 ALA A CA 1
ATOM 727 C C . ALA A 1 97 ? -7.464 -4.465 14.522 1.00 88.94 97 ALA A C 1
ATOM 729 O O . ALA A 1 97 ? -7.097 -4.601 13.359 1.00 88.94 97 ALA A O 1
ATOM 730 N N . ALA A 1 98 ? -7.477 -5.491 15.378 1.00 91.31 98 ALA A N 1
ATOM 731 C CA . ALA A 1 98 ? -7.023 -6.830 15.022 1.00 91.31 98 ALA A CA 1
ATOM 732 C C . ALA A 1 98 ? -7.899 -7.485 13.941 1.00 91.31 98 ALA A C 1
ATOM 734 O O . ALA A 1 98 ? -7.390 -8.238 13.114 1.00 91.31 98 ALA A O 1
ATOM 735 N N . GLU A 1 99 ? -9.210 -7.244 13.953 1.00 92.56 99 GLU A N 1
ATOM 736 C CA . GLU A 1 99 ? -10.127 -7.718 12.913 1.00 92.56 99 GLU A CA 1
ATOM 737 C C . GLU A 1 99 ? -9.883 -7.018 11.579 1.00 92.56 99 GLU A C 1
ATOM 739 O O . GLU A 1 99 ? -9.640 -7.700 10.586 1.00 92.56 99 GLU A O 1
ATOM 744 N N . ALA A 1 100 ? -9.832 -5.686 11.573 1.00 91.12 100 ALA A N 1
ATOM 745 C CA . ALA A 1 100 ? -9.540 -4.908 10.373 1.00 91.12 100 ALA A CA 1
ATOM 746 C C . ALA A 1 100 ? -8.185 -5.285 9.754 1.00 91.12 100 ALA A C 1
ATOM 748 O O . ALA A 1 100 ? -8.075 -5.450 8.540 1.00 91.12 100 ALA A O 1
ATOM 749 N N . TRP A 1 101 ? -7.166 -5.494 10.592 1.00 93.94 101 TRP A N 1
ATOM 750 C CA . TRP A 1 101 ? -5.847 -5.931 10.146 1.00 93.94 101 TRP A CA 1
ATOM 751 C C . TRP A 1 101 ? -5.876 -7.324 9.510 1.00 93.94 101 TRP A C 1
ATOM 753 O O . TRP A 1 101 ? -5.314 -7.533 8.435 1.00 93.94 101 TRP A O 1
ATOM 763 N N . ARG A 1 102 ? -6.577 -8.283 10.132 1.00 94.69 102 ARG A N 1
ATOM 764 C CA . ARG A 1 102 ? -6.761 -9.628 9.560 1.00 94.69 102 ARG A CA 1
ATOM 765 C C . ARG A 1 102 ? -7.466 -9.574 8.207 1.00 94.69 102 ARG A C 1
ATOM 767 O O . ARG A 1 102 ? -7.045 -10.271 7.286 1.00 94.69 102 ARG A O 1
ATOM 774 N N . ASP A 1 103 ? -8.492 -8.739 8.080 1.00 95.06 103 ASP A N 1
ATOM 775 C CA . ASP A 1 103 ? -9.222 -8.564 6.826 1.00 95.06 103 ASP A CA 1
ATOM 776 C C . ASP A 1 103 ? -8.330 -7.948 5.735 1.00 95.06 103 ASP A C 1
ATOM 778 O O . ASP A 1 103 ? -8.345 -8.419 4.596 1.00 95.06 103 ASP A O 1
ATOM 782 N N . LEU A 1 104 ? -7.502 -6.953 6.078 1.00 94.25 104 LEU A N 1
ATOM 783 C CA . LEU A 1 104 ? -6.527 -6.354 5.159 1.00 94.25 104 LEU A CA 1
ATOM 784 C C . LEU A 1 104 ? -5.516 -7.383 4.646 1.00 94.25 104 LEU A C 1
ATOM 786 O O . LEU A 1 104 ? -5.337 -7.504 3.432 1.00 94.25 104 LEU A O 1
ATOM 790 N N . LEU A 1 105 ? -4.902 -8.161 5.544 1.00 95.50 105 LEU A N 1
ATOM 791 C CA . LEU A 1 105 ? -3.951 -9.212 5.166 1.00 95.50 105 LEU A CA 1
ATOM 792 C C . LEU A 1 105 ? -4.603 -10.272 4.269 1.00 95.50 105 LEU A C 1
ATOM 794 O O . LEU A 1 105 ? -3.996 -10.70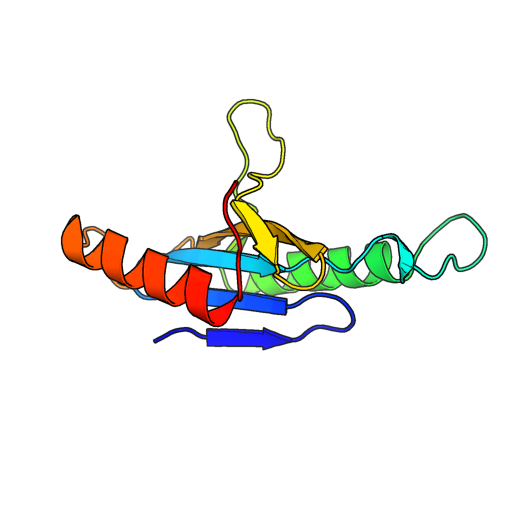9 3.291 1.00 95.50 105 LEU A O 1
ATOM 798 N N . ALA A 1 106 ? -5.844 -10.663 4.572 1.00 94.50 106 ALA A N 1
ATOM 799 C CA . ALA A 1 106 ? -6.581 -11.647 3.787 1.00 94.50 106 ALA A CA 1
ATOM 800 C C . ALA A 1 106 ? -6.904 -11.138 2.373 1.00 94.50 106 ALA A C 1
ATOM 802 O O . ALA A 1 106 ? -6.698 -11.867 1.400 1.00 94.50 106 ALA A O 1
ATOM 803 N N . VAL A 1 107 ? -7.368 -9.890 2.240 1.00 94.94 107 VAL A N 1
ATOM 804 C CA . VAL A 1 107 ? -7.661 -9.272 0.934 1.00 94.94 107 VAL A CA 1
ATOM 805 C C . VAL A 1 107 ? -6.390 -9.120 0.098 1.00 94.94 107 VAL A C 1
ATOM 807 O O . VAL A 1 107 ? -6.407 -9.426 -1.093 1.00 94.94 107 VAL A O 1
ATOM 810 N N . ALA A 1 108 ? -5.286 -8.712 0.724 1.00 92.69 108 ALA A N 1
ATOM 811 C CA . ALA A 1 108 ? -3.988 -8.571 0.070 1.00 92.69 108 ALA A CA 1
ATOM 812 C C . ALA A 1 108 ? -3.249 -9.911 -0.136 1.00 92.69 108 ALA A C 1
ATOM 814 O O . ALA A 1 108 ? -2.178 -9.928 -0.736 1.00 92.69 108 ALA A O 1
ATOM 815 N N . GLN A 1 109 ? -3.811 -11.036 0.329 1.00 94.25 109 GLN A N 1
ATOM 816 C CA . GLN A 1 109 ? -3.219 -12.379 0.243 1.00 94.25 109 GLN A CA 1
ATOM 817 C C . GLN A 1 109 ? -1.806 -12.466 0.846 1.00 94.25 109 GLN A C 1
ATOM 819 O O . GLN A 1 109 ? -0.941 -13.169 0.312 1.00 94.25 109 GLN A O 1
ATOM 824 N N . VAL A 1 110 ? -1.569 -11.739 1.941 1.00 93.25 110 VAL A N 1
ATOM 825 C CA . VAL A 1 110 ? -0.260 -11.651 2.596 1.00 93.25 110 VAL A CA 1
ATOM 826 C C . VAL A 1 110 ? 0.022 -12.907 3.409 1.00 93.25 110 VAL A C 1
ATOM 828 O O . VAL A 1 110 ? -0.802 -13.367 4.198 1.00 93.25 110 VAL A O 1
ATOM 831 N N . VAL A 1 111 ? 1.230 -13.422 3.239 1.00 90.19 111 VAL A N 1
ATOM 832 C CA . VAL A 1 111 ? 1.874 -14.413 4.084 1.00 90.19 111 VAL A CA 1
ATOM 833 C C . VAL A 1 111 ? 2.903 -13.666 4.931 1.00 90.19 111 VAL A C 1
ATOM 835 O O . VAL A 1 111 ? 3.835 -13.051 4.409 1.00 90.19 111 VAL A O 1
ATOM 838 N N . THR A 1 112 ? 2.688 -13.676 6.242 1.00 77.12 112 THR A N 1
ATOM 839 C CA . THR A 1 112 ? 3.636 -13.157 7.234 1.00 77.12 112 THR A CA 1
ATOM 840 C C . THR A 1 112 ? 4.584 -14.288 7.629 1.00 77.12 112 THR A C 1
ATOM 842 O O . THR A 1 112 ? 4.108 -15.401 7.872 1.00 77.12 112 THR A O 1
ATOM 845 N N . GLU A 1 113 ? 5.891 -14.026 7.654 1.00 59.75 113 GLU A N 1
ATOM 846 C CA . GLU A 1 113 ? 6.914 -15.001 8.080 1.00 59.75 113 GLU A CA 1
ATOM 847 C C . GLU A 1 113 ? 6.842 -15.335 9.579 1.00 59.75 113 GLU A C 1
ATOM 849 O O . GLU A 1 113 ? 6.432 -14.458 10.376 1.00 59.75 113 GLU A O 1
#

pLDDT: mean 91.55, std 7.24, range [59.75, 98.25]

Radius of gyration: 14.43 Å; chains: 1; bounding box: 34×29×42 Å

Foldseek 3Di:
DWDWDDFPAKIKTADLAAQKIKIFAHDPVPWDDPDPDDIPRRVRVVVVQVVCVVVQKHFDADPVRHFAWQAAAPVGTTMTIMGGRHRPDPDDDPVRVVVVVVVNCVVRNGDGD

Organism: NCBI:txid47857

Sequence (113 aa):
MIETLTYASHTAHLDPMTGEGLLVLPRVADDIDLGGMVSLHAADWDHVIGDLSRRGWQPSEDDDGDLVHIGTTADGRPVIGLYGRQPVTSLPSVDQAAEAWRDLLAVAQVVTE

Secondary structure (DSSP, 8-state):
--EEEE-SS-EEEEETTTTEEEEEPPPGGG--BSSSS-BHHHHHHHHHHHHHHHTTEEE-B-TTS-B-EEEEETTS-EEEEEEESS-S-SS--HHHHHHHHHHHHHHTTEEP-